Protein AF-U6DR51-F1 (afdb_monomer_lite)

Structure (mmCIF, N/CA/C/O backbone):
data_AF-U6DR51-F1
#
_entry.id   AF-U6DR51-F1
#
loop_
_atom_site.group_PDB
_atom_site.id
_atom_site.type_symbol
_atom_site.label_atom_id
_atom_site.label_alt_id
_atom_site.label_comp_id
_atom_site.label_asym_id
_atom_site.label_entity_id
_atom_site.label_seq_id
_atom_site.pdbx_PDB_ins_code
_atom_site.Cartn_x
_atom_site.Cartn_y
_atom_site.Cartn_z
_atom_site.occupancy
_atom_site.B_iso_or_equiv
_atom_site.auth_seq_id
_atom_site.auth_comp_id
_atom_site.auth_asym_id
_atom_site.auth_atom_id
_atom_site.pdbx_PDB_model_num
ATOM 1 N N . VAL A 1 1 ? 5.412 -0.461 -21.853 1.00 82.44 1 VAL A N 1
ATOM 2 C CA . VAL A 1 1 ? 5.883 -1.862 -21.993 1.00 82.44 1 VAL A CA 1
ATOM 3 C C . VAL A 1 1 ? 7.389 -2.006 -21.749 1.00 82.44 1 VAL A C 1
ATOM 5 O O . VAL A 1 1 ? 7.748 -2.662 -20.780 1.00 82.44 1 VAL A O 1
ATOM 8 N N . ALA A 1 2 ? 8.269 -1.329 -22.504 1.00 90.69 2 ALA A N 1
ATOM 9 C CA . ALA A 1 2 ? 9.737 -1.458 -22.388 1.00 90.69 2 ALA A CA 1
ATOM 10 C C . ALA A 1 2 ? 10.308 -1.350 -20.954 1.00 90.69 2 ALA A C 1
ATOM 12 O O . ALA A 1 2 ? 11.139 -2.157 -20.548 1.00 90.69 2 ALA A O 1
ATOM 13 N N . LEU A 1 3 ? 9.821 -0.399 -20.146 1.00 93.44 3 LEU A N 1
ATOM 14 C CA . LEU A 1 3 ? 10.276 -0.235 -18.759 1.00 93.44 3 LEU A CA 1
ATOM 15 C C . LEU A 1 3 ? 9.919 -1.436 -17.865 1.00 93.44 3 LEU A C 1
ATOM 17 O O . LEU A 1 3 ? 10.661 -1.763 -16.949 1.00 93.44 3 LEU A O 1
ATOM 21 N N . THR A 1 4 ? 8.806 -2.118 -18.147 1.00 94.38 4 THR A N 1
ATOM 22 C CA . THR A 1 4 ? 8.402 -3.319 -17.394 1.00 94.38 4 THR A CA 1
ATOM 23 C C . THR A 1 4 ? 9.306 -4.504 -17.718 1.00 94.38 4 THR A C 1
ATOM 25 O O . THR A 1 4 ? 9.657 -5.247 -16.811 1.00 94.38 4 THR A O 1
ATOM 28 N N . VAL A 1 5 ? 9.763 -4.627 -18.968 1.00 94.88 5 VAL A N 1
ATOM 29 C CA . VAL A 1 5 ? 10.755 -5.641 -19.366 1.00 94.88 5 VAL A CA 1
ATOM 30 C C . VAL A 1 5 ? 12.094 -5.399 -18.662 1.00 94.88 5 VAL A C 1
ATOM 32 O O . VAL A 1 5 ? 12.655 -6.322 -18.082 1.00 94.88 5 VAL A O 1
ATOM 35 N N . LYS A 1 6 ? 12.569 -4.144 -18.620 1.00 95.56 6 LYS A N 1
ATOM 36 C CA . LYS A 1 6 ? 13.794 -3.783 -17.881 1.00 95.56 6 LYS A CA 1
ATOM 37 C C . LYS A 1 6 ? 13.698 -4.115 -16.390 1.00 95.56 6 LYS A C 1
ATOM 39 O O . LYS A 1 6 ? 14.649 -4.637 -15.825 1.00 95.56 6 LYS A O 1
ATOM 44 N N . ILE A 1 7 ? 12.550 -3.834 -15.767 1.00 96.31 7 ILE A N 1
ATOM 45 C CA . ILE A 1 7 ? 12.302 -4.167 -14.358 1.00 96.31 7 ILE A CA 1
ATOM 46 C C . ILE A 1 7 ? 12.388 -5.681 -14.131 1.00 96.31 7 ILE A C 1
ATOM 48 O O . ILE A 1 7 ? 13.091 -6.082 -13.213 1.00 96.31 7 ILE A O 1
ATOM 52 N N . ARG A 1 8 ? 11.766 -6.505 -14.988 1.00 95.69 8 ARG A N 1
ATOM 53 C CA . ARG A 1 8 ? 11.844 -7.977 -14.886 1.00 95.69 8 ARG A CA 1
ATOM 54 C C . ARG A 1 8 ? 13.285 -8.488 -14.995 1.00 95.69 8 ARG A C 1
ATOM 56 O O . ARG A 1 8 ? 13.718 -9.259 -14.151 1.00 95.69 8 ARG A O 1
ATOM 63 N N . ASN A 1 9 ? 14.065 -7.966 -15.943 1.00 96.19 9 ASN A N 1
ATOM 64 C CA . ASN A 1 9 ? 15.487 -8.309 -16.069 1.00 96.19 9 ASN A CA 1
ATOM 65 C C . ASN A 1 9 ? 16.293 -7.922 -14.807 1.00 96.19 9 ASN A C 1
ATOM 67 O O . ASN A 1 9 ? 17.080 -8.705 -14.280 1.00 96.19 9 ASN A O 1
ATOM 71 N N . TYR A 1 10 ? 16.064 -6.727 -14.249 1.00 96.56 10 TYR A N 1
ATOM 72 C CA . TYR A 1 10 ? 16.708 -6.335 -12.991 1.00 96.56 10 TYR A CA 1
ATOM 73 C C . TYR A 1 10 ? 16.259 -7.184 -11.796 1.00 96.56 10 TYR A C 1
ATOM 75 O O . TYR A 1 10 ? 17.064 -7.424 -10.898 1.00 96.56 10 TYR A O 1
ATOM 83 N N . GLU A 1 11 ? 15.004 -7.631 -11.759 1.00 95.88 11 GLU A N 1
ATOM 84 C CA . GLU A 1 11 ? 14.505 -8.553 -10.736 1.00 95.88 11 GLU A CA 1
ATOM 85 C C . GLU A 1 11 ? 15.235 -9.902 -10.814 1.00 95.88 11 GLU A C 1
ATOM 87 O O . GLU A 1 11 ? 15.742 -10.363 -9.790 1.00 95.88 11 GLU A O 1
ATOM 92 N N . GLU A 1 12 ? 15.382 -10.479 -12.008 1.00 96.62 12 GLU A N 1
ATOM 93 C CA . GLU A 1 12 ? 16.153 -11.710 -12.247 1.00 96.62 12 GLU A CA 1
ATOM 94 C C . GLU A 1 12 ? 17.627 -11.551 -11.833 1.00 96.62 12 GLU A C 1
ATOM 96 O O . GLU A 1 12 ? 18.164 -12.365 -11.074 1.00 96.62 12 GLU A O 1
ATOM 101 N N . HIS A 1 13 ? 18.273 -10.447 -12.228 1.00 97.00 13 HIS A N 1
ATOM 102 C CA . HIS A 1 13 ? 19.648 -10.139 -11.811 1.00 97.00 13 HIS A CA 1
ATOM 103 C C . HIS A 1 13 ? 19.776 -10.008 -10.286 1.00 97.00 13 HIS A C 1
ATOM 105 O O . HIS A 1 13 ? 20.713 -10.542 -9.690 1.00 97.00 13 HIS A O 1
ATOM 111 N N . MET A 1 14 ? 18.822 -9.348 -9.620 1.00 96.56 14 MET A N 1
ATOM 112 C CA . MET A 1 14 ? 18.817 -9.183 -8.160 1.00 96.56 14 MET A CA 1
ATOM 113 C C . MET A 1 14 ? 18.580 -10.487 -7.398 1.00 96.56 14 MET A C 1
ATOM 115 O O . MET A 1 14 ? 19.085 -10.624 -6.278 1.00 96.56 14 MET A O 1
ATOM 119 N N . GLN A 1 15 ? 17.849 -11.443 -7.977 1.00 96.31 15 GLN A N 1
ATOM 120 C CA . GLN A 1 15 ? 17.667 -12.764 -7.371 1.00 96.31 15 GLN A CA 1
ATOM 121 C C . GLN A 1 15 ? 19.006 -13.499 -7.241 1.00 96.31 15 GLN A C 1
ATOM 123 O O . GLN A 1 15 ? 19.286 -14.057 -6.173 1.00 96.31 15 GLN A O 1
ATOM 128 N N . LYS A 1 16 ? 19.855 -13.415 -8.276 1.00 96.88 16 LYS A N 1
ATOM 129 C CA . LYS A 1 16 ? 21.202 -14.006 -8.308 1.00 96.88 16 LYS A CA 1
ATOM 130 C C . LYS A 1 16 ? 22.240 -13.167 -7.546 1.00 96.88 16 LYS A C 1
ATOM 132 O O . LYS A 1 16 ? 22.999 -13.702 -6.741 1.00 96.88 16 LYS A O 1
ATOM 137 N N . HIS A 1 17 ? 22.255 -11.845 -7.735 1.00 96.25 17 HIS A N 1
ATOM 138 C CA . HIS A 1 17 ? 23.295 -10.932 -7.239 1.00 96.25 17 HIS A CA 1
ATOM 139 C C . HIS A 1 17 ? 22.776 -9.940 -6.183 1.00 96.25 17 HIS A C 1
ATOM 141 O O . HIS A 1 17 ? 22.766 -8.724 -6.367 1.00 96.25 17 HIS A O 1
ATOM 147 N N . ARG A 1 18 ? 22.405 -10.447 -5.002 1.00 95.88 18 ARG A N 1
ATOM 148 C CA . ARG A 1 18 ? 21.742 -9.656 -3.937 1.00 95.88 18 ARG A CA 1
ATOM 149 C C . ARG A 1 18 ? 22.569 -8.508 -3.336 1.00 95.88 18 ARG A C 1
ATOM 151 O O . ARG A 1 18 ? 22.016 -7.619 -2.679 1.00 95.88 18 ARG A O 1
ATOM 158 N N . LYS A 1 19 ? 23.897 -8.546 -3.477 1.00 96.75 19 LYS A N 1
ATOM 159 C CA . LYS A 1 19 ? 24.807 -7.552 -2.877 1.00 96.75 19 LYS A CA 1
ATOM 160 C C . LYS A 1 19 ? 25.027 -6.326 -3.764 1.00 96.75 19 LYS A C 1
ATOM 162 O O . LYS A 1 19 ? 25.432 -5.293 -3.235 1.00 96.75 19 LYS A O 1
ATOM 167 N N . ASP A 1 20 ? 24.706 -6.409 -5.052 1.00 97.31 20 ASP A N 1
ATOM 168 C CA . ASP A 1 20 ? 24.879 -5.313 -6.001 1.00 97.31 20 ASP A CA 1
ATOM 169 C C . ASP A 1 20 ? 23.890 -4.169 -5.704 1.00 97.31 20 ASP A C 1
ATOM 171 O O . ASP A 1 20 ? 22.671 -4.282 -5.863 1.00 97.31 20 ASP A O 1
ATOM 175 N N . LYS A 1 21 ? 24.422 -3.046 -5.209 1.00 97.00 21 LYS A N 1
ATOM 176 C CA . LYS A 1 21 ? 23.626 -1.867 -4.834 1.00 97.00 21 LYS A CA 1
ATOM 177 C C . LYS A 1 21 ? 23.296 -0.977 -6.025 1.00 97.00 21 LYS A C 1
ATOM 179 O O . LYS A 1 21 ? 22.304 -0.248 -5.970 1.00 97.00 21 LYS A O 1
ATOM 184 N N . THR A 1 22 ? 24.087 -1.056 -7.088 1.00 96.38 22 THR A N 1
ATOM 185 C CA . THR A 1 22 ? 23.935 -0.240 -8.290 1.00 96.38 22 THR A CA 1
ATOM 186 C C . THR A 1 22 ? 22.689 -0.675 -9.049 1.00 96.38 22 THR A C 1
ATOM 188 O O . THR A 1 22 ? 21.781 0.132 -9.264 1.00 96.38 22 THR A O 1
ATOM 191 N N . HIS A 1 23 ? 22.560 -1.973 -9.328 1.00 96.25 23 HIS A N 1
ATOM 192 C CA . HIS A 1 23 ? 21.359 -2.513 -9.966 1.00 96.25 23 HIS A CA 1
ATOM 193 C C . HIS A 1 23 ? 20.128 -2.423 -9.057 1.00 96.25 23 HIS A C 1
ATOM 195 O O . HIS A 1 23 ? 19.038 -2.112 -9.540 1.00 96.25 23 HIS A O 1
ATOM 201 N N . LYS A 1 24 ? 20.290 -2.560 -7.731 1.00 97.19 24 LYS A N 1
ATOM 202 C CA . LYS A 1 24 ? 19.196 -2.303 -6.778 1.00 97.19 24 LYS A CA 1
ATOM 203 C C . LYS A 1 24 ? 18.672 -0.867 -6.881 1.00 97.19 24 LYS A C 1
ATOM 205 O O . LYS A 1 24 ? 17.462 -0.649 -6.845 1.00 97.19 24 LYS A O 1
ATOM 210 N N . ARG A 1 25 ? 19.565 0.119 -7.019 1.00 97.69 25 ARG A N 1
ATOM 211 C CA . ARG A 1 25 ? 19.188 1.525 -7.209 1.00 97.69 25 ARG A CA 1
ATOM 212 C C . ARG A 1 25 ? 18.443 1.725 -8.530 1.00 97.69 25 ARG A C 1
ATOM 214 O O . ARG A 1 25 ? 17.380 2.341 -8.521 1.00 97.69 25 ARG A O 1
ATOM 221 N N . TYR A 1 26 ?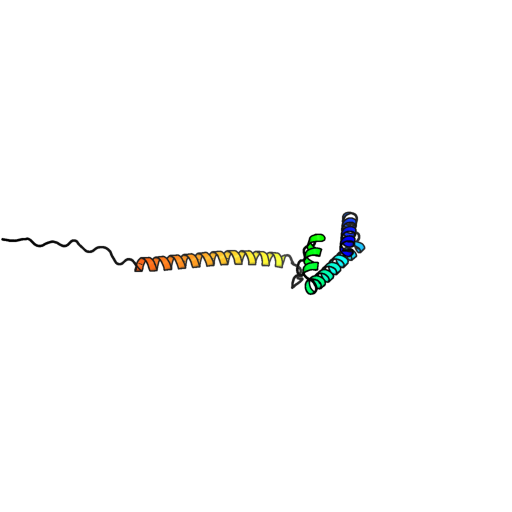 18.954 1.187 -9.638 1.00 96.69 26 TYR A N 1
ATOM 222 C CA . TYR A 1 26 ? 18.296 1.310 -10.946 1.00 96.69 26 TYR A CA 1
ATOM 223 C C . TYR A 1 26 ? 16.929 0.625 -10.997 1.00 96.69 26 TYR A C 1
ATOM 225 O O . TYR A 1 26 ? 15.998 1.181 -11.585 1.00 96.69 26 TYR A O 1
ATOM 233 N N . LEU A 1 27 ? 16.776 -0.520 -10.327 1.00 96.94 27 LEU A N 1
ATOM 234 C CA . LEU A 1 27 ? 15.492 -1.197 -10.166 1.00 96.94 27 LEU A CA 1
ATOM 235 C C . LEU A 1 27 ? 14.473 -0.284 -9.471 1.00 96.94 27 LEU A C 1
ATOM 237 O O . LEU A 1 27 ? 13.401 -0.034 -10.021 1.00 96.94 27 LEU A O 1
ATOM 241 N N . LEU A 1 28 ? 14.821 0.272 -8.304 1.00 97.12 28 LEU A N 1
ATOM 242 C CA . LEU A 1 28 ? 13.931 1.168 -7.555 1.00 97.12 28 LEU A CA 1
ATOM 243 C C . LEU A 1 28 ? 13.560 2.419 -8.366 1.00 97.12 28 LEU A C 1
ATOM 245 O O . LEU A 1 28 ? 12.383 2.763 -8.460 1.00 97.12 28 LEU A O 1
ATOM 249 N N . MET A 1 29 ? 14.536 3.047 -9.029 1.00 97.25 29 MET A N 1
ATOM 250 C CA . MET A 1 29 ? 14.284 4.207 -9.890 1.00 97.25 29 MET A CA 1
ATOM 251 C C . MET A 1 29 ? 13.357 3.869 -11.065 1.00 97.25 29 MET A C 1
ATOM 253 O O . MET A 1 29 ? 12.451 4.642 -11.371 1.00 97.25 29 MET A O 1
ATOM 257 N N . SER A 1 30 ? 13.544 2.711 -11.703 1.00 97.19 30 SER A N 1
ATOM 258 C CA . SER A 1 30 ? 12.698 2.258 -12.817 1.00 97.19 30 SER A CA 1
ATOM 259 C C . SER A 1 30 ? 11.263 1.987 -12.358 1.00 97.19 30 SER A C 1
ATOM 261 O O . SER A 1 30 ? 10.308 2.336 -13.056 1.00 97.19 30 SER A O 1
ATOM 263 N N . ILE A 1 31 ? 11.089 1.421 -11.159 1.00 95.94 31 ILE A N 1
ATOM 264 C CA . ILE A 1 31 ? 9.772 1.224 -10.541 1.00 95.94 31 ILE A CA 1
ATOM 265 C C . ILE A 1 31 ? 9.083 2.574 -10.301 1.00 95.94 31 ILE A C 1
ATOM 267 O O . ILE A 1 31 ? 7.905 2.723 -10.640 1.00 95.94 31 ILE A O 1
ATOM 271 N N . ASP A 1 32 ? 9.797 3.563 -9.765 1.00 95.50 32 ASP A N 1
ATOM 272 C CA . ASP A 1 32 ? 9.237 4.890 -9.487 1.00 95.50 32 ASP A CA 1
ATOM 273 C C . ASP A 1 32 ? 8.898 5.660 -10.769 1.00 95.50 32 ASP A C 1
ATOM 275 O O . ASP A 1 32 ? 7.827 6.269 -10.867 1.00 95.50 32 ASP A O 1
ATOM 279 N N . GLN A 1 33 ? 9.746 5.565 -11.795 1.00 96.00 33 GLN A N 1
ATOM 280 C CA . GLN A 1 33 ? 9.451 6.098 -13.127 1.00 96.00 33 GLN A CA 1
ATOM 281 C C . GLN A 1 33 ? 8.186 5.460 -13.712 1.00 96.00 33 GLN A C 1
ATOM 283 O O . GLN A 1 33 ? 7.291 6.178 -14.164 1.00 96.00 33 GLN A O 1
ATOM 288 N N . ARG A 1 34 ? 8.049 4.129 -13.627 1.00 95.81 34 ARG A N 1
ATOM 289 C CA . ARG A 1 34 ? 6.846 3.414 -14.080 1.00 95.81 34 ARG A CA 1
ATOM 290 C C . ARG A 1 34 ? 5.600 3.895 -13.339 1.00 95.81 34 ARG A C 1
ATOM 292 O O . ARG A 1 34 ? 4.590 4.182 -13.977 1.00 95.81 34 ARG A O 1
ATOM 299 N N . LYS A 1 35 ? 5.669 4.045 -12.012 1.00 94.75 35 LYS A N 1
ATOM 300 C CA . LYS A 1 35 ? 4.559 4.580 -11.200 1.00 94.75 35 LYS A CA 1
ATOM 301 C C . LYS A 1 35 ? 4.180 6.002 -11.616 1.00 94.75 35 LYS A C 1
ATOM 303 O O . LYS A 1 35 ? 2.991 6.313 -11.696 1.00 94.75 35 LYS A O 1
ATOM 308 N N . LYS A 1 36 ? 5.165 6.857 -11.915 1.00 95.12 36 LYS A N 1
ATOM 309 C CA . LYS A 1 36 ? 4.934 8.223 -12.410 1.00 95.12 36 LYS A CA 1
ATOM 310 C C . LYS A 1 36 ? 4.215 8.212 -13.762 1.00 95.12 36 LYS A C 1
ATOM 312 O O . LYS A 1 36 ? 3.236 8.935 -13.918 1.00 95.12 36 LYS A O 1
ATOM 317 N N . MET A 1 37 ? 4.639 7.359 -14.694 1.00 94.38 37 MET A N 1
ATOM 318 C CA . MET A 1 37 ? 3.983 7.211 -16.000 1.00 94.38 37 MET A CA 1
ATOM 319 C C . MET A 1 37 ? 2.543 6.702 -15.862 1.00 94.38 37 MET A C 1
ATOM 321 O O . MET A 1 37 ? 1.642 7.274 -16.467 1.00 94.38 37 MET A O 1
ATOM 325 N N . LEU A 1 38 ? 2.304 5.697 -15.013 1.00 95.00 38 LEU A N 1
ATOM 326 C CA . LEU A 1 38 ? 0.954 5.187 -14.739 1.00 95.00 38 LEU A CA 1
ATOM 327 C C . LEU A 1 38 ? 0.054 6.249 -14.095 1.00 95.00 38 LEU A C 1
ATOM 329 O O . LEU A 1 38 ? -1.119 6.349 -14.441 1.00 95.00 38 LEU A O 1
ATOM 333 N N . LYS A 1 39 ? 0.599 7.092 -13.206 1.00 95.25 39 LYS A N 1
ATOM 334 C CA . LYS A 1 39 ? -0.135 8.234 -12.637 1.00 95.25 39 LYS A CA 1
ATOM 335 C C . LYS A 1 39 ? -0.573 9.218 -13.724 1.00 95.25 39 LYS A C 1
ATOM 337 O O . LYS A 1 39 ? -1.693 9.715 -13.651 1.00 95.25 39 LYS A O 1
ATOM 342 N N . THR A 1 40 ? 0.289 9.515 -14.696 1.00 95.31 40 THR A N 1
ATOM 343 C CA . THR A 1 40 ? -0.062 10.385 -15.828 1.00 95.31 40 THR A CA 1
ATOM 344 C C . THR A 1 40 ? -1.105 9.722 -16.720 1.00 95.31 40 THR A C 1
ATOM 346 O O . THR A 1 40 ? -2.124 10.342 -16.999 1.00 95.31 40 THR A O 1
ATOM 349 N N . LEU A 1 41 ? -0.906 8.451 -17.083 1.00 95.06 41 LEU A N 1
ATOM 350 C CA . LEU A 1 41 ? -1.826 7.707 -17.945 1.00 95.06 41 LEU A CA 1
ATOM 351 C C . LEU A 1 41 ? -3.229 7.605 -17.333 1.00 95.06 41 LEU A C 1
ATOM 353 O O . LEU A 1 41 ? -4.215 7.810 -18.026 1.00 95.06 41 LEU A O 1
ATOM 357 N N . ARG A 1 42 ? -3.322 7.387 -16.016 1.00 95.31 42 ARG A N 1
ATOM 358 C CA . ARG A 1 42 ? -4.598 7.380 -15.288 1.00 95.31 42 ARG A CA 1
ATOM 359 C C . ARG A 1 42 ? -5.333 8.724 -15.351 1.00 95.31 42 ARG A C 1
ATOM 361 O O . ARG A 1 42 ? -6.556 8.735 -15.285 1.00 95.31 42 ARG A O 1
ATOM 368 N N . LYS A 1 43 ? -4.605 9.843 -15.429 1.00 95.00 43 LYS A N 1
ATOM 369 C CA . LYS A 1 43 ? -5.192 11.189 -15.530 1.00 95.00 43 LYS A CA 1
ATOM 370 C C . LYS A 1 43 ? -5.637 11.532 -16.948 1.00 95.00 43 LYS A C 1
ATOM 372 O O . LYS A 1 43 ? -6.581 12.294 -17.090 1.00 95.00 43 LYS A O 1
ATOM 377 N N . THR A 1 44 ? -4.932 11.030 -17.959 1.00 96.56 44 THR A N 1
ATOM 378 C CA . THR A 1 44 ? -5.212 11.352 -19.361 1.00 96.56 44 THR A CA 1
ATOM 379 C C . THR A 1 44 ? -6.192 10.362 -19.983 1.00 96.56 44 THR A C 1
ATOM 381 O O . THR A 1 44 ? -7.256 10.771 -20.423 1.00 96.56 44 THR A O 1
ATOM 384 N N . ASN A 1 45 ? -5.869 9.064 -19.972 1.00 96.44 45 ASN A N 1
ATOM 385 C CA . ASN A 1 45 ? -6.598 8.016 -20.690 1.00 96.44 45 ASN A CA 1
ATOM 386 C C . ASN A 1 4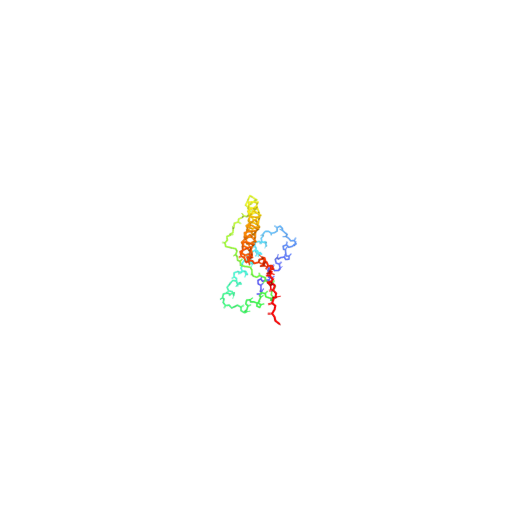5 ? -6.827 6.787 -19.801 1.00 96.44 45 ASN A C 1
ATOM 388 O O . ASN A 1 45 ? -6.006 5.865 -19.746 1.00 96.44 45 ASN A O 1
ATOM 392 N N . TYR A 1 46 ? -7.978 6.749 -19.132 1.00 95.81 46 TYR A N 1
ATOM 393 C CA . TYR A 1 46 ? -8.291 5.691 -18.172 1.00 95.81 46 TYR A CA 1
ATOM 394 C C . TYR A 1 46 ? -8.464 4.302 -18.815 1.00 95.81 46 TYR A C 1
ATOM 396 O O . TYR A 1 46 ? -7.981 3.313 -18.272 1.00 95.81 46 TYR A O 1
ATOM 404 N N . SER A 1 47 ? -9.074 4.216 -20.001 1.00 96.25 47 SER A N 1
ATOM 405 C CA . SER A 1 47 ? -9.298 2.941 -20.705 1.00 96.25 47 SER A CA 1
ATOM 406 C C . SER A 1 47 ? -7.990 2.227 -21.067 1.00 96.25 47 SER A C 1
ATOM 408 O O . SER A 1 47 ? -7.852 1.018 -20.888 1.00 96.25 47 SER A O 1
ATOM 410 N N . VAL A 1 48 ? -6.995 2.982 -21.538 1.00 96.06 48 VAL A N 1
ATOM 411 C CA . VAL A 1 48 ? -5.652 2.462 -21.835 1.00 96.06 48 VAL A CA 1
ATOM 412 C C . VAL A 1 48 ? -4.930 2.086 -20.541 1.00 96.06 48 VAL A C 1
ATOM 414 O O . VAL A 1 48 ? -4.260 1.056 -20.485 1.00 96.06 48 VAL A O 1
ATOM 417 N N . PHE A 1 49 ? -5.083 2.880 -19.479 1.00 95.62 49 PHE A N 1
ATOM 418 C CA . PHE A 1 49 ? -4.534 2.555 -18.163 1.00 95.62 49 PHE A CA 1
ATOM 419 C C . PHE A 1 49 ? -5.042 1.202 -17.641 1.00 95.62 49 PHE A C 1
ATOM 421 O O . PHE A 1 49 ? -4.232 0.362 -17.260 1.00 95.62 49 PHE A O 1
ATOM 428 N N . GLU A 1 50 ? -6.349 0.949 -17.688 1.00 95.31 50 GLU A N 1
ATOM 429 C CA . GLU A 1 50 ? -6.926 -0.314 -17.217 1.00 95.31 50 GLU A CA 1
ATOM 430 C C . GLU A 1 50 ? -6.431 -1.516 -18.036 1.00 95.31 50 GLU A C 1
ATOM 432 O O . GLU A 1 50 ? -5.952 -2.499 -17.463 1.00 95.31 50 GLU A O 1
ATOM 437 N N . LYS A 1 51 ? -6.452 -1.406 -19.373 1.00 95.81 51 LYS A N 1
ATOM 438 C CA . LYS A 1 51 ? -5.933 -2.449 -20.275 1.00 95.81 51 LYS A CA 1
ATOM 439 C C . LYS A 1 51 ? -4.463 -2.756 -19.996 1.00 95.81 51 LYS A C 1
ATOM 441 O O . LYS A 1 51 ? -4.106 -3.908 -19.779 1.00 95.81 51 LYS A O 1
ATOM 446 N N . THR A 1 52 ? -3.622 -1.726 -19.910 1.00 93.88 52 THR A N 1
ATOM 447 C CA . THR A 1 52 ? -2.181 -1.902 -19.662 1.00 93.88 52 THR A CA 1
ATOM 448 C C . THR A 1 52 ? -1.881 -2.489 -18.282 1.00 93.88 52 THR A C 1
ATOM 450 O O . THR A 1 52 ? -0.980 -3.320 -18.163 1.00 93.88 52 THR A O 1
ATOM 453 N N . CYS A 1 53 ? -2.625 -2.104 -17.240 1.00 94.12 53 CYS A N 1
ATOM 454 C CA . CYS A 1 53 ? -2.520 -2.720 -15.916 1.00 94.12 53 CYS A CA 1
ATOM 455 C C . CYS A 1 53 ? -2.888 -4.209 -15.954 1.00 94.12 53 CYS A C 1
ATOM 457 O O . CYS A 1 53 ? -2.168 -5.018 -15.367 1.00 94.12 53 CYS A O 1
ATOM 459 N N . LYS A 1 54 ? -3.953 -4.574 -16.680 1.00 94.88 54 LYS A N 1
ATOM 460 C CA . LYS A 1 54 ? -4.400 -5.963 -16.839 1.00 94.88 54 LYS A CA 1
ATOM 461 C C . LYS A 1 54 ? -3.399 -6.807 -17.633 1.00 94.88 54 LYS A C 1
ATOM 463 O O . LYS A 1 54 ? -3.007 -7.871 -17.168 1.00 94.88 54 LYS A O 1
ATOM 468 N N . GLU A 1 55 ? -2.939 -6.315 -18.781 1.00 94.56 55 GLU A N 1
ATOM 469 C CA . GLU A 1 55 ? -1.987 -7.012 -19.661 1.00 94.56 55 GLU A CA 1
ATOM 470 C C . GLU A 1 55 ? -0.624 -7.237 -18.997 1.00 94.56 55 GLU A C 1
ATOM 472 O O . GLU A 1 55 ? -0.014 -8.294 -19.143 1.00 94.56 55 GLU A O 1
ATOM 477 N N . LEU A 1 56 ? -0.128 -6.245 -18.252 1.00 92.69 56 LEU A N 1
ATOM 478 C CA . LEU A 1 56 ? 1.175 -6.335 -17.591 1.00 92.69 56 LEU A CA 1
ATOM 479 C C . LEU A 1 56 ? 1.105 -6.991 -16.204 1.00 92.69 56 LEU A C 1
ATOM 481 O O . LEU A 1 56 ? 2.163 -7.228 -15.613 1.00 92.69 56 LEU A O 1
ATOM 485 N N . GLY A 1 57 ? -0.100 -7.258 -15.687 1.00 92.44 57 GLY A N 1
ATOM 486 C CA . GLY A 1 57 ? -0.325 -7.790 -14.342 1.00 92.44 57 GLY A CA 1
ATOM 487 C C . GLY A 1 57 ? 0.134 -6.835 -13.236 1.00 92.44 57 GLY A C 1
ATOM 488 O O . GLY A 1 57 ? 0.730 -7.268 -12.253 1.00 92.44 57 GLY A O 1
ATOM 489 N N . ILE A 1 58 ? -0.062 -5.524 -13.416 1.00 93.19 58 ILE A N 1
ATOM 490 C CA . ILE A 1 58 ? 0.403 -4.495 -12.475 1.00 93.19 58 ILE A CA 1
ATOM 491 C C . ILE A 1 58 ? -0.774 -3.953 -11.668 1.00 93.19 58 ILE A C 1
ATOM 493 O O . ILE A 1 58 ? -1.652 -3.284 -12.213 1.00 93.19 58 ILE A O 1
ATOM 497 N N . GLU A 1 59 ? -0.721 -4.132 -10.349 1.00 93.50 59 GLU A N 1
ATOM 498 C CA . GLU A 1 59 ? -1.635 -3.465 -9.425 1.00 93.50 59 GLU A CA 1
ATOM 499 C C . GLU A 1 59 ? -1.191 -2.017 -9.162 1.00 93.50 59 GLU A C 1
ATOM 501 O O . GLU A 1 59 ? -0.054 -1.739 -8.765 1.00 93.50 59 GLU A O 1
ATOM 506 N N . TYR A 1 60 ? -2.099 -1.067 -9.387 1.00 93.75 60 TYR A N 1
ATOM 507 C CA . TYR A 1 60 ? -1.849 0.344 -9.116 1.00 93.75 60 TYR A CA 1
ATOM 508 C C . TYR A 1 60 ? -2.340 0.735 -7.719 1.00 93.75 60 TYR A C 1
ATOM 510 O O . TYR A 1 60 ? -3.524 0.990 -7.505 1.00 93.75 60 TYR A O 1
ATOM 518 N N . THR A 1 61 ? -1.407 0.859 -6.775 1.00 93.50 61 THR A N 1
ATOM 519 C CA . THR A 1 61 ? -1.682 1.361 -5.422 1.00 93.50 61 THR A CA 1
ATOM 520 C C . THR A 1 61 ? -1.437 2.867 -5.329 1.00 93.50 61 THR A C 1
ATOM 522 O O . THR A 1 61 ? -0.406 3.382 -5.775 1.00 93.50 61 THR A O 1
ATOM 525 N N . LEU A 1 62 ? -2.363 3.588 -4.696 1.00 90.62 62 LEU A N 1
ATOM 526 C CA . LEU A 1 62 ? -2.183 5.008 -4.398 1.00 90.62 62 LEU A CA 1
ATOM 527 C C . LEU A 1 62 ? -1.047 5.215 -3.384 1.00 90.62 62 LEU A C 1
ATOM 529 O O . LEU A 1 62 ? -0.944 4.452 -2.422 1.00 90.62 62 LEU A O 1
ATOM 533 N N . PRO A 1 63 ? -0.203 6.250 -3.559 1.00 91.88 63 PRO A N 1
ATOM 534 C CA . PRO A 1 63 ? 0.818 6.557 -2.571 1.00 91.88 63 PRO A CA 1
ATOM 535 C C . PRO A 1 63 ? 0.160 6.967 -1.242 1.00 91.88 63 PRO A C 1
ATOM 537 O O . PRO A 1 63 ? -0.858 7.668 -1.255 1.00 91.88 63 PRO A O 1
ATOM 540 N N . PRO A 1 64 ? 0.730 6.569 -0.093 1.00 94.19 64 PRO A N 1
ATOM 541 C CA . PRO A 1 64 ? 0.235 7.005 1.205 1.00 94.19 64 PRO A CA 1
ATOM 542 C C . PRO A 1 64 ? 0.398 8.522 1.357 1.00 94.19 64 PRO A C 1
ATOM 544 O O . PRO A 1 64 ? 1.347 9.113 0.844 1.00 94.19 64 PRO A O 1
ATOM 547 N N . LEU A 1 65 ? -0.504 9.149 2.116 1.00 95.06 65 LEU A N 1
ATOM 548 C CA . LEU A 1 65 ? -0.449 10.593 2.377 1.00 95.06 65 LEU A CA 1
ATOM 549 C C . LEU A 1 65 ? 0.798 10.998 3.175 1.00 95.06 65 LEU A C 1
ATOM 551 O O . LEU A 1 65 ? 1.373 12.056 2.939 1.00 95.06 65 LEU A O 1
ATOM 555 N N . TYR A 1 66 ? 1.226 10.151 4.117 1.00 95.56 66 TYR A N 1
ATOM 556 C CA . TYR A 1 66 ? 2.350 10.432 5.007 1.00 95.56 66 TYR A CA 1
ATOM 557 C C . TYR A 1 66 ? 3.319 9.250 5.069 1.00 95.56 66 TYR A C 1
ATOM 559 O O . TYR A 1 66 ? 2.962 8.161 5.519 1.00 95.56 66 TYR A O 1
ATOM 567 N N . ASN A 1 67 ? 4.582 9.494 4.715 1.00 92.25 67 ASN A N 1
ATOM 568 C CA . ASN A 1 67 ? 5.661 8.506 4.784 1.00 92.25 67 ASN A CA 1
ATOM 569 C C . ASN A 1 67 ? 6.347 8.528 6.161 1.00 92.25 67 ASN A C 1
ATOM 571 O O . ASN A 1 67 ? 7.496 8.945 6.296 1.00 92.25 67 ASN A O 1
ATOM 575 N N . ARG A 1 68 ? 5.627 8.116 7.212 1.00 93.31 68 ARG A N 1
ATOM 576 C CA . ARG A 1 68 ? 6.178 8.024 8.578 1.00 93.31 68 ARG A CA 1
ATOM 577 C C . ARG A 1 68 ? 6.784 6.643 8.816 1.00 93.31 68 ARG A C 1
ATOM 579 O O . ARG A 1 68 ? 6.148 5.633 8.528 1.00 93.31 68 ARG A O 1
ATOM 586 N N . LYS A 1 69 ? 7.983 6.583 9.402 1.00 93.69 69 LYS A N 1
ATOM 587 C CA . LYS A 1 69 ? 8.600 5.307 9.794 1.00 93.69 69 LYS A CA 1
ATOM 588 C C . LYS A 1 69 ? 7.850 4.701 10.993 1.00 93.69 69 LYS A C 1
ATOM 590 O O . LYS A 1 69 ? 7.749 5.363 12.030 1.00 93.69 69 LYS A O 1
ATOM 595 N N . PRO A 1 70 ? 7.350 3.455 10.910 1.00 92.69 70 PRO A N 1
ATOM 596 C CA . PRO A 1 70 ? 6.682 2.808 12.033 1.00 92.69 70 PRO A CA 1
ATOM 597 C C . PRO A 1 70 ? 7.713 2.310 13.057 1.00 92.69 70 PRO A C 1
ATOM 599 O O . PRO A 1 70 ? 8.174 1.174 12.999 1.00 92.69 70 PRO A O 1
ATOM 602 N N . HIS A 1 71 ? 8.092 3.161 14.015 1.00 96.06 71 HIS A N 1
ATOM 603 C CA . HIS A 1 71 ? 8.980 2.749 15.108 1.00 96.06 71 HIS A CA 1
ATOM 604 C C . HIS A 1 71 ? 8.250 1.799 16.087 1.00 96.06 71 HIS A C 1
ATOM 606 O O . HIS A 1 71 ? 7.031 1.919 16.271 1.00 96.06 71 HIS A O 1
ATOM 612 N N . ARG A 1 72 ? 8.978 0.908 16.783 1.00 96.75 72 ARG A N 1
ATOM 613 C CA . ARG A 1 72 ? 8.405 -0.138 17.670 1.00 96.75 72 ARG A CA 1
ATOM 614 C C . ARG A 1 72 ? 7.349 0.395 18.648 1.00 96.75 72 ARG A C 1
ATOM 616 O O . ARG A 1 72 ? 6.246 -0.137 18.727 1.00 96.75 72 ARG A O 1
ATOM 623 N N . ARG A 1 73 ? 7.635 1.522 19.309 1.00 97.44 73 ARG A N 1
ATOM 624 C CA . ARG A 1 73 ? 6.718 2.184 20.257 1.00 97.44 73 ARG A CA 1
ATOM 625 C C . ARG A 1 73 ? 5.384 2.619 19.625 1.00 97.44 73 ARG A C 1
ATOM 627 O O . ARG A 1 73 ? 4.344 2.553 20.268 1.00 97.44 73 ARG A O 1
ATOM 634 N N . LEU A 1 74 ? 5.401 3.053 18.362 1.00 96.25 74 LEU A N 1
ATOM 635 C CA . LEU A 1 74 ? 4.224 3.546 17.626 1.00 96.25 74 LEU A CA 1
ATOM 636 C C . LEU A 1 74 ? 3.369 2.356 17.241 1.00 96.25 74 LEU A C 1
ATOM 638 O O . LEU A 1 74 ? 2.160 2.414 17.422 1.00 96.25 74 LEU A O 1
ATOM 642 N N . ALA A 1 75 ? 4.002 1.288 16.749 1.00 96.31 75 ALA A N 1
ATOM 643 C CA . ALA A 1 75 ? 3.321 0.049 16.409 1.00 96.31 75 ALA A CA 1
ATOM 644 C C . ALA A 1 75 ? 2.607 -0.536 17.638 1.00 96.31 75 ALA A C 1
ATOM 646 O O . ALA A 1 75 ? 1.400 -0.765 17.581 1.00 96.31 75 ALA A O 1
ATOM 647 N N . ALA A 1 76 ? 3.308 -0.660 18.773 1.00 97.81 76 ALA A N 1
ATOM 648 C CA . ALA A 1 76 ? 2.727 -1.155 20.023 1.00 97.81 76 ALA A CA 1
ATOM 649 C C . ALA A 1 76 ? 1.568 -0.271 20.519 1.00 97.81 76 ALA A C 1
ATOM 651 O O . ALA A 1 76 ? 0.475 -0.770 20.793 1.00 97.81 76 ALA A O 1
ATOM 652 N N . LYS A 1 77 ? 1.769 1.055 20.556 1.00 98.06 77 LYS A N 1
ATOM 653 C CA . LYS A 1 77 ? 0.722 2.010 20.949 1.00 98.06 77 LYS A CA 1
ATOM 654 C C . LYS A 1 77 ? -0.490 1.926 20.022 1.00 98.06 77 LYS A C 1
ATOM 656 O O . LYS A 1 77 ? -1.618 1.861 20.498 1.00 98.06 77 LYS A O 1
ATOM 661 N N . LYS A 1 78 ? -0.280 1.899 18.703 1.00 97.38 78 LYS A N 1
ATOM 662 C CA . LYS A 1 78 ? -1.365 1.852 17.716 1.00 97.38 78 LYS A CA 1
ATOM 663 C C . LYS A 1 78 ? -2.154 0.544 17.817 1.00 97.38 78 LYS A C 1
ATOM 665 O O . LYS A 1 78 ? -3.380 0.602 17.803 1.00 97.38 78 LYS A O 1
ATOM 670 N N . ALA A 1 79 ? -1.479 -0.593 17.993 1.00 97.81 79 ALA A N 1
ATOM 671 C CA . ALA A 1 79 ? -2.120 -1.891 18.201 1.00 97.81 79 ALA A CA 1
ATOM 672 C C . ALA A 1 79 ? -2.964 -1.919 19.486 1.00 97.81 79 ALA A C 1
ATOM 674 O O . ALA A 1 79 ? -4.098 -2.400 19.475 1.00 97.81 79 ALA A O 1
ATOM 675 N N . LEU A 1 80 ? -2.455 -1.352 20.585 1.00 98.50 80 LEU A N 1
ATOM 676 C CA . LEU A 1 80 ? -3.227 -1.204 21.819 1.00 98.50 80 LEU A CA 1
ATOM 677 C C . LEU A 1 80 ? -4.460 -0.315 21.611 1.00 98.50 80 LEU A C 1
ATOM 679 O O . LEU A 1 80 ? -5.561 -0.720 21.970 1.00 98.50 80 LEU A O 1
ATOM 683 N N . CYS A 1 81 ? -4.302 0.854 20.985 1.00 98.50 81 CYS A N 1
ATOM 684 C CA . CYS A 1 81 ? -5.419 1.762 20.721 1.00 98.50 81 CYS A CA 1
ATOM 685 C C . CYS A 1 81 ? -6.520 1.107 19.874 1.00 98.50 81 CYS A C 1
ATOM 687 O O . CYS A 1 81 ? -7.696 1.333 20.144 1.00 98.50 81 CYS A O 1
ATOM 689 N N . ILE A 1 82 ? -6.160 0.285 18.880 1.00 98.44 82 ILE A N 1
ATOM 690 C CA . ILE A 1 82 ? -7.139 -0.457 18.069 1.00 98.44 82 ILE A CA 1
ATOM 691 C C . ILE A 1 82 ? -7.928 -1.441 18.943 1.00 98.44 82 ILE A C 1
ATOM 693 O O . ILE A 1 82 ? -9.156 -1.451 18.874 1.00 98.44 82 ILE A O 1
ATOM 697 N N . ARG A 1 83 ? -7.251 -2.210 19.809 1.00 98.56 83 ARG A N 1
ATOM 698 C CA . ARG A 1 83 ? -7.914 -3.150 20.732 1.00 98.56 83 ARG A CA 1
ATOM 699 C C . ARG A 1 83 ? -8.854 -2.435 21.702 1.00 98.56 83 ARG A C 1
ATOM 701 O O . ARG A 1 83 ? -10.018 -2.803 21.812 1.00 98.56 83 ARG A O 1
ATOM 708 N N . VAL A 1 84 ? -8.388 -1.362 22.341 1.00 98.69 84 VAL A N 1
ATOM 709 C CA . VAL A 1 84 ? -9.211 -0.551 23.257 1.00 98.69 84 VAL A CA 1
ATOM 710 C C . VAL A 1 84 ? -10.431 0.025 22.534 1.00 98.69 84 VAL A C 1
ATOM 712 O O . VAL A 1 84 ? -11.543 0.000 23.063 1.00 98.69 84 VAL A O 1
ATOM 715 N N . PHE A 1 85 ? -10.265 0.505 21.302 1.00 98.56 85 PHE A N 1
ATOM 716 C CA . PHE A 1 85 ? -11.385 0.998 20.507 1.00 98.56 85 PHE A CA 1
ATOM 717 C C . PHE A 1 85 ? -12.426 -0.099 20.232 1.00 98.56 85 PHE A C 1
ATOM 719 O O . PHE A 1 85 ? -13.619 0.127 20.418 1.00 98.56 85 PHE A O 1
ATOM 726 N N . GLN A 1 86 ? -11.995 -1.301 19.851 1.00 98.50 86 GLN A N 1
ATOM 727 C CA . GLN A 1 86 ? -12.904 -2.426 19.617 1.00 98.50 86 GLN A CA 1
ATOM 728 C C . GLN A 1 86 ? -13.677 -2.813 20.887 1.00 98.50 86 GLN A C 1
ATOM 730 O O . GLN A 1 86 ? -14.901 -2.937 20.840 1.00 98.50 86 GLN A O 1
ATOM 735 N N . GLU A 1 87 ? -12.998 -2.930 22.030 1.00 98.44 87 GLU A N 1
ATOM 736 C CA . GLU A 1 87 ? -13.640 -3.285 23.304 1.00 98.44 87 GLU A CA 1
ATOM 737 C C . GLU A 1 87 ? -14.620 -2.208 23.783 1.00 98.44 87 GLU A C 1
ATOM 739 O O . GLU A 1 87 ? -15.760 -2.501 24.154 1.00 98.44 87 GLU A O 1
ATOM 744 N N . THR A 1 88 ? -14.243 -0.933 23.686 1.00 98.38 88 THR A N 1
ATOM 745 C CA . THR A 1 88 ? -15.150 0.167 24.052 1.00 98.38 88 THR A CA 1
ATOM 746 C C . THR A 1 88 ? -16.396 0.209 23.166 1.00 98.38 88 THR A C 1
ATOM 748 O O . THR A 1 88 ? -17.495 0.459 23.670 1.00 98.38 88 THR A O 1
ATOM 751 N N . GLN A 1 89 ? -16.270 -0.087 21.869 1.00 98.25 89 GLN A N 1
ATOM 752 C CA . GLN A 1 89 ? -17.417 -0.174 20.964 1.00 98.25 89 GLN A CA 1
ATOM 753 C C . GLN A 1 89 ? -18.327 -1.364 21.297 1.00 98.25 89 GLN A C 1
ATOM 755 O O . GLN A 1 89 ? -19.553 -1.202 21.287 1.00 98.25 89 GLN A O 1
ATOM 760 N N . LYS A 1 90 ? -17.765 -2.525 21.668 1.00 97.94 90 LYS A N 1
ATOM 761 C CA . LYS A 1 90 ? -18.545 -3.686 22.137 1.00 97.94 90 LYS A CA 1
ATOM 762 C C . LYS A 1 90 ? -19.371 -3.337 23.376 1.00 97.94 90 LYS A C 1
ATOM 764 O O . LY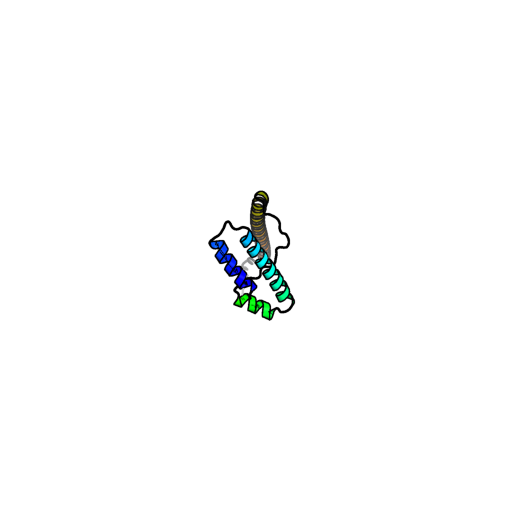S A 1 90 ? -20.590 -3.523 23.367 1.00 97.94 90 LYS A O 1
ATOM 769 N N . LEU A 1 91 ? -18.746 -2.745 24.395 1.00 97.94 91 LEU A N 1
ATOM 770 C CA . LEU A 1 91 ? -19.432 -2.344 25.629 1.00 97.94 91 LEU A CA 1
ATOM 771 C C . LEU A 1 91 ? -20.525 -1.299 25.368 1.00 97.94 91 LEU A C 1
ATOM 773 O O . LEU A 1 91 ? -21.628 -1.395 25.910 1.00 97.94 91 LEU A O 1
ATOM 777 N N . LYS A 1 92 ? -20.267 -0.313 24.499 1.00 97.88 92 LYS A N 1
ATOM 778 C CA . LYS A 1 92 ? -21.285 0.673 24.096 1.00 97.88 92 LYS A CA 1
ATOM 779 C C . LYS A 1 92 ? -22.476 0.008 23.403 1.00 97.88 92 LYS A C 1
ATOM 781 O O . LYS A 1 92 ? -23.617 0.366 23.702 1.00 97.88 92 LYS A O 1
ATOM 786 N N . LYS A 1 93 ? -22.235 -0.962 22.515 1.00 97.62 93 LYS A N 1
ATOM 787 C CA . LYS A 1 93 ? -23.295 -1.717 21.828 1.00 97.62 93 LYS A CA 1
ATOM 788 C C . LYS A 1 93 ? -24.145 -2.512 22.822 1.00 97.62 93 LYS A C 1
ATOM 790 O O . LYS A 1 93 ? -25.369 -2.425 22.761 1.00 97.62 93 LYS A O 1
ATOM 795 N N . GLN A 1 94 ? -23.516 -3.198 23.777 1.00 97.38 94 GLN A N 1
ATOM 796 C CA . GLN A 1 94 ? -24.216 -3.925 24.842 1.00 97.38 94 GLN A CA 1
ATOM 797 C C . GLN A 1 94 ? -25.071 -2.985 25.703 1.00 97.38 94 GLN A C 1
ATOM 799 O O . GLN A 1 94 ? -26.262 -3.234 25.882 1.00 97.38 94 GLN A O 1
ATOM 804 N N . LYS A 1 95 ? -24.515 -1.851 26.154 1.00 97.25 95 LYS A N 1
ATOM 805 C CA . LYS A 1 95 ? -25.264 -0.848 26.932 1.00 97.25 95 LYS A CA 1
ATOM 806 C C . LYS A 1 95 ? -26.476 -0.305 26.169 1.00 97.25 95 LYS A C 1
ATOM 808 O O . LYS A 1 95 ? -27.545 -0.152 26.756 1.00 97.25 95 LYS A O 1
ATOM 813 N N . ARG A 1 96 ? -26.338 -0.030 24.867 1.00 96.12 96 ARG A N 1
ATOM 814 C CA . ARG A 1 96 ? -27.459 0.402 24.011 1.00 96.12 96 ARG A CA 1
ATOM 815 C C . ARG A 1 96 ? -28.526 -0.688 23.880 1.00 96.12 96 ARG A C 1
ATOM 817 O O . ARG A 1 96 ? -29.704 -0.375 24.011 1.00 96.12 96 ARG A O 1
ATOM 824 N N . ALA A 1 97 ? -28.125 -1.945 23.690 1.00 96.50 97 ALA A N 1
ATOM 825 C CA . ALA A 1 97 ? -29.051 -3.074 23.607 1.00 96.50 97 ALA A CA 1
ATOM 826 C C . ALA A 1 97 ? -29.827 -3.287 24.917 1.00 96.50 97 ALA A C 1
ATOM 828 O O . ALA A 1 97 ? -31.041 -3.467 24.881 1.00 96.50 97 ALA A O 1
ATOM 829 N N . LEU A 1 98 ? -29.160 -3.199 26.073 1.00 95.88 98 LEU A N 1
ATOM 830 C CA . LEU A 1 98 ? -29.813 -3.296 27.383 1.00 95.88 98 LEU A CA 1
ATOM 831 C C . LEU A 1 98 ? -30.817 -2.158 27.605 1.00 95.88 98 LEU A C 1
ATOM 833 O O . LEU A 1 98 ? -31.948 -2.415 28.008 1.00 95.88 98 LEU A O 1
ATOM 837 N N . LYS A 1 99 ? -30.446 -0.913 27.272 1.00 95.12 99 LYS A N 1
ATOM 838 C CA . LYS A 1 99 ? -31.369 0.234 27.342 1.00 95.12 99 LYS A CA 1
ATOM 839 C C . LYS A 1 99 ? -32.579 0.060 26.421 1.00 95.12 99 LYS A C 1
ATOM 841 O O . LYS A 1 99 ? -33.695 0.349 26.839 1.00 95.12 99 LYS A O 1
ATOM 846 N N . ALA A 1 100 ? -32.374 -0.435 25.201 1.00 94.19 100 ALA A N 1
ATOM 847 C CA . ALA A 1 100 ? -33.460 -0.702 24.261 1.00 94.19 100 ALA A CA 1
ATOM 848 C C . ALA A 1 100 ? -34.402 -1.806 24.768 1.00 94.19 100 ALA A C 1
ATOM 850 O O . ALA A 1 100 ? -35.616 -1.630 24.724 1.00 94.19 100 ALA A O 1
ATOM 851 N N . LYS A 1 101 ? -33.858 -2.900 25.322 1.00 93.44 101 LYS A N 1
ATOM 852 C CA . LYS A 1 101 ? -34.649 -3.969 25.951 1.00 93.44 101 LYS A CA 1
ATOM 853 C C . LYS A 1 101 ? -35.467 -3.451 27.135 1.00 93.44 101 LYS A C 1
ATOM 855 O O . LYS A 1 101 ? -36.661 -3.717 27.203 1.00 93.44 101 LYS A O 1
ATOM 860 N N . ALA A 1 102 ? -34.858 -2.663 28.022 1.00 92.06 102 ALA A N 1
ATOM 861 C CA . ALA A 1 102 ? -35.559 -2.063 29.157 1.00 92.06 102 ALA A CA 1
ATOM 862 C C . ALA A 1 102 ? -36.674 -1.098 28.709 1.00 92.06 102 ALA A C 1
ATOM 864 O O . ALA A 1 102 ? -37.766 -1.109 29.272 1.00 92.06 102 ALA A O 1
ATOM 865 N N . ALA A 1 103 ? -36.431 -0.290 27.672 1.00 91.25 103 ALA A N 1
ATOM 866 C CA . ALA A 1 103 ? -37.447 0.592 27.101 1.00 91.25 103 ALA A CA 1
ATOM 867 C C . ALA A 1 103 ? -38.596 -0.191 26.437 1.00 91.25 103 ALA A C 1
ATOM 869 O O . ALA A 1 103 ? -39.757 0.175 26.610 1.00 91.25 103 ALA A O 1
ATOM 870 N N . ALA A 1 104 ? -38.296 -1.278 25.720 1.00 89.69 104 ALA A N 1
ATOM 871 C CA . ALA A 1 104 ? -39.307 -2.155 25.129 1.00 89.69 104 ALA A CA 1
ATOM 872 C C . ALA A 1 104 ? -40.165 -2.844 26.204 1.00 89.69 104 ALA A C 1
ATOM 874 O O . ALA A 1 104 ? -41.388 -2.846 26.089 1.00 89.69 104 ALA A O 1
ATOM 875 N N . ALA A 1 105 ? -39.544 -3.336 27.282 1.00 87.94 105 ALA A N 1
ATOM 876 C CA . ALA A 1 105 ? -40.249 -3.933 28.415 1.00 87.94 105 ALA A CA 1
ATOM 877 C C . ALA A 1 105 ? -41.187 -2.929 29.111 1.00 87.94 105 ALA A C 1
ATOM 879 O O . ALA A 1 105 ? -42.339 -3.255 29.381 1.00 87.94 105 ALA A O 1
ATOM 880 N N . ARG A 1 106 ? -40.751 -1.675 29.321 1.00 82.94 106 ARG A N 1
ATOM 881 C CA . ARG A 1 106 ? -41.619 -0.605 29.856 1.00 82.94 106 ARG A CA 1
ATOM 882 C C . ARG A 1 106 ? -42.829 -0.320 28.957 1.00 82.94 106 ARG A C 1
ATOM 884 O O . ARG A 1 106 ? -43.929 -0.143 29.466 1.00 82.94 106 ARG A O 1
ATOM 891 N N . LYS A 1 107 ? -42.642 -0.319 27.630 1.00 77.19 107 LYS A N 1
ATOM 892 C CA . LYS A 1 107 ? -43.741 -0.137 26.663 1.00 77.19 107 LYS A CA 1
ATOM 893 C C . LYS A 1 107 ? -44.717 -1.319 26.621 1.00 77.19 107 LYS A C 1
ATOM 895 O O . LYS A 1 107 ? -45.890 -1.104 26.344 1.00 77.19 107 LYS A O 1
ATOM 900 N N . GLN A 1 108 ? -44.256 -2.544 26.875 1.00 69.69 108 GLN A N 1
ATOM 901 C CA . GLN A 1 108 ? -45.133 -3.716 26.998 1.00 69.69 108 GLN A CA 1
ATOM 902 C C . GLN A 1 108 ? -45.902 -3.719 28.327 1.00 69.69 108 GLN A C 1
ATOM 904 O O . GLN A 1 108 ? -47.096 -3.990 28.322 1.00 69.69 108 GLN A O 1
ATOM 909 N N . GLY A 1 109 ? -45.266 -3.333 29.440 1.00 59.91 109 GLY A N 1
ATOM 910 C CA . GLY A 1 109 ? -45.928 -3.222 30.746 1.00 59.91 109 GLY A CA 1
ATOM 911 C C . GLY A 1 109 ? -47.038 -2.164 30.794 1.00 59.91 109 GLY A C 1
ATOM 912 O O . GLY A 1 109 ? -48.049 -2.379 31.443 1.00 59.91 109 GLY A O 1
ATOM 913 N N . GLN A 1 110 ? -46.904 -1.059 30.051 1.00 56.53 110 GLN A N 1
ATOM 914 C CA . GLN A 1 110 ? -47.972 -0.054 29.913 1.00 56.53 110 GLN A CA 1
ATOM 915 C C . GLN A 1 110 ? -49.131 -0.491 28.997 1.00 56.53 110 GLN A C 1
ATOM 917 O O . GLN A 1 110 ? -50.188 0.127 29.042 1.00 56.53 110 GLN A O 1
ATOM 922 N N . LYS A 1 111 ? -48.960 -1.535 28.172 1.00 52.28 111 LYS A N 1
ATOM 923 C CA . LYS A 1 111 ? -50.031 -2.095 27.327 1.00 52.28 111 LYS A CA 1
ATOM 924 C C . LYS A 1 111 ? -50.890 -3.150 28.034 1.00 52.28 111 LYS A C 1
ATOM 926 O O . LYS A 1 111 ? -51.880 -3.562 27.448 1.00 52.28 111 LYS A O 1
ATOM 931 N N . ASN A 1 112 ? -50.545 -3.557 29.260 1.00 52.16 112 ASN A N 1
ATOM 932 C CA . ASN A 1 112 ? -51.370 -4.445 30.083 1.00 52.16 112 ASN A CA 1
ATOM 933 C C . ASN A 1 112 ? -52.055 -3.666 31.221 1.00 52.16 112 ASN A C 1
ATOM 935 O O . ASN A 1 112 ? -51.544 -3.631 32.342 1.00 52.16 112 ASN A O 1
ATOM 939 N N . PRO A 1 113 ? -53.232 -3.080 30.960 1.00 50.25 113 PRO A N 1
ATOM 940 C CA . PRO A 1 113 ? -54.257 -2.954 31.977 1.00 50.25 113 PRO A CA 1
ATOM 941 C C . PRO A 1 113 ? -55.555 -3.572 31.449 1.00 50.25 113 PRO A C 1
ATOM 943 O O . PRO A 1 113 ? -56.450 -2.845 31.057 1.00 50.25 113 PRO A O 1
ATOM 946 N N . GLU A 1 114 ? -55.661 -4.900 31.406 1.00 46.09 114 GLU A N 1
ATOM 947 C CA . GLU A 1 114 ? -56.969 -5.562 31.310 1.00 46.09 114 GLU A CA 1
ATOM 948 C C . GLU A 1 114 ? -56.850 -7.032 31.740 1.00 46.09 114 GLU A C 1
ATOM 950 O O . GLU A 1 114 ? -56.458 -7.907 30.977 1.00 46.09 114 GLU A O 1
ATOM 955 N N . SER A 1 115 ? -57.156 -7.273 33.014 1.00 42.06 115 SER A N 1
ATOM 956 C CA . SER A 1 115 ? -57.535 -8.570 33.588 1.00 42.06 115 SER A CA 1
ATOM 957 C C . SER A 1 115 ? -58.499 -8.278 34.747 1.00 42.06 115 SER A C 1
ATOM 959 O O . SER A 1 115 ? -58.288 -7.294 35.457 1.00 42.06 115 SER A O 1
ATOM 961 N N . PRO A 1 116 ? -59.415 -9.188 35.105 1.00 47.81 116 PRO A N 1
ATOM 962 C CA . PRO A 1 116 ? -60.611 -9.643 34.395 1.00 47.81 116 PRO A CA 1
ATOM 963 C C . PRO A 1 116 ? -61.889 -9.144 35.118 1.00 47.81 116 PRO A C 1
ATOM 965 O O . PRO A 1 116 ? -61.947 -9.137 36.350 1.00 47.81 116 PRO A O 1
ATOM 968 N N . SER A 1 117 ? -62.931 -8.731 34.391 1.00 41.16 117 SER A N 1
ATOM 969 C CA . SER A 1 117 ? -64.223 -8.380 35.003 1.00 41.16 117 SER A CA 1
ATOM 970 C C . SER A 1 117 ? -64.881 -9.615 35.644 1.00 41.16 117 SER A C 1
ATOM 972 O O . SER A 1 117 ? -64.914 -10.700 35.068 1.00 41.16 117 SER A O 1
ATOM 974 N N . LYS A 1 118 ? -65.345 -9.438 36.887 1.00 40.12 118 LYS A N 1
ATOM 975 C CA . LYS A 1 118 ? -66.008 -10.430 37.754 1.00 40.12 118 LYS A CA 1
ATOM 976 C C . LYS A 1 118 ? -67.269 -11.043 37.110 1.00 40.12 118 LYS A C 1
ATOM 978 O O . LYS A 1 118 ? -67.920 -10.353 36.331 1.00 40.12 118 LYS A O 1
ATOM 983 N N . PRO A 1 119 ? -67.660 -12.275 37.498 1.00 46.12 119 PRO A N 1
ATOM 984 C CA . PRO A 1 119 ? -68.942 -12.859 37.111 1.00 46.12 119 PRO A CA 1
ATOM 985 C C . PRO A 1 119 ? -70.098 -12.135 37.822 1.00 46.12 119 PRO A C 1
ATOM 987 O O . PRO A 1 119 ? -70.044 -11.906 39.033 1.00 46.12 119 PRO A O 1
ATOM 990 N N . GLU A 1 120 ? -71.122 -11.757 37.059 1.00 38.06 120 GLU A N 1
ATOM 991 C CA . GLU A 1 120 ? -72.391 -11.220 37.558 1.00 38.06 120 GLU A CA 1
ATOM 992 C C . GLU A 1 120 ? -73.192 -12.310 38.298 1.00 38.06 120 GLU A C 1
ATOM 994 O O . GLU A 1 120 ? -73.230 -13.452 37.835 1.00 38.06 120 GLU A O 1
ATOM 999 N N . PRO A 1 121 ? -73.863 -11.998 39.421 1.00 48.22 121 PRO A N 1
ATOM 1000 C CA . PRO A 1 121 ? -74.944 -12.822 39.939 1.00 48.22 121 PRO A CA 1
ATOM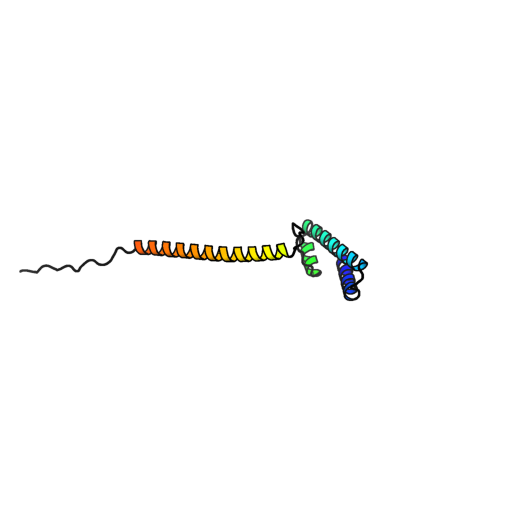 1001 C C . PRO A 1 121 ? -76.276 -12.361 39.324 1.00 48.22 121 PRO A C 1
ATOM 1003 O O . PRO A 1 121 ? -76.709 -11.230 39.548 1.00 48.22 121 PRO A O 1
ATOM 1006 N N . GLU A 1 122 ? -76.930 -13.231 38.551 1.00 46.06 122 GLU A N 1
ATOM 1007 C CA . GLU A 1 122 ? -78.291 -12.990 38.051 1.00 46.06 122 GLU A CA 1
ATOM 1008 C C . GLU A 1 122 ? -79.316 -12.978 39.204 1.00 46.06 122 GLU A C 1
ATOM 1010 O O . GLU A 1 122 ? -79.238 -13.827 40.101 1.00 46.06 122 GLU A O 1
ATOM 1015 N N . PRO A 1 123 ? -80.306 -12.063 39.202 1.00 49.62 123 PRO A N 1
ATOM 1016 C CA . PRO A 1 123 ? -81.402 -12.100 40.153 1.00 49.62 123 PRO A CA 1
ATOM 1017 C C . PRO A 1 123 ? -82.487 -13.104 39.734 1.00 49.62 123 PRO A C 1
ATOM 1019 O O . PRO A 1 123 ? -82.862 -13.238 38.571 1.00 49.62 123 PRO A O 1
ATOM 1022 N N . VAL A 1 124 ? -82.992 -13.777 40.764 1.00 50.59 124 VAL A N 1
ATOM 1023 C CA . VAL A 1 124 ? -84.201 -14.603 40.871 1.00 50.59 124 VAL A CA 1
ATOM 1024 C C . VAL A 1 124 ? -85.337 -14.159 39.936 1.00 50.59 124 VAL A C 1
ATOM 1026 O O . VAL A 1 124 ? -85.781 -13.014 39.980 1.00 50.59 124 VAL A O 1
ATOM 1029 N N . LYS A 1 125 ? -85.857 -15.103 39.138 1.00 48.53 125 LYS A N 1
ATOM 1030 C CA . LYS A 1 125 ? -87.154 -14.983 38.458 1.00 48.53 125 LYS A CA 1
ATOM 1031 C C . LYS A 1 125 ? -88.269 -15.403 39.418 1.00 48.53 125 LYS A C 1
ATOM 1033 O O . LYS A 1 125 ? -88.311 -16.564 39.817 1.00 48.53 125 LYS A O 1
ATOM 1038 N N . GLU A 1 126 ? -89.181 -14.485 39.724 1.00 43.91 126 GLU A N 1
ATOM 1039 C CA . GLU A 1 126 ? -90.482 -14.770 40.338 1.00 43.91 126 GLU A CA 1
ATOM 1040 C C . GLU A 1 126 ? -91.613 -14.386 39.365 1.00 43.91 126 GLU A C 1
ATOM 1042 O O . GLU A 1 126 ? -91.707 -13.241 38.933 1.00 43.91 126 GLU A O 1
ATOM 1047 N N . ASN A 1 127 ? -92.455 -15.386 39.077 1.00 42.22 127 ASN A N 1
ATOM 1048 C CA . ASN A 1 127 ? -93.890 -15.349 38.755 1.00 42.22 127 ASN A CA 1
ATOM 1049 C C . ASN A 1 127 ? -94.399 -14.623 37.491 1.00 42.22 127 ASN A C 1
ATOM 1051 O O . ASN A 1 127 ? -94.565 -13.405 37.478 1.00 42.22 127 ASN A O 1
ATOM 1055 N N . GLN A 1 128 ? -94.842 -15.416 36.502 1.00 44.16 128 GLN A N 1
ATOM 1056 C CA . GLN A 1 128 ? -96.267 -15.715 36.236 1.00 44.16 128 GLN A CA 1
ATOM 1057 C C . GLN A 1 128 ? -96.408 -16.910 35.286 1.00 44.16 128 GLN A C 1
ATOM 1059 O O . GLN A 1 128 ? -95.557 -17.039 34.377 1.00 44.16 128 GLN A O 1
#

Organism: Neovison vison (NCBI:txid452646)

InterPro domains:
  IPR000589 Small ribosomal subunit protein uS15 [PF00312] (2-58)
  IPR000589 Small ribosomal subunit protein uS15 [SM01387] (1-59)
  IPR000589 Small ribosomal subunit protein uS15 [cd00353] (2-57)
  IPR009068 uS15/NS1, RNA-binding domain superfamily [SSF47060] (2-59)
  IPR052137 Universal small ribosomal subunit uS15 [PTHR46685] (1-128)

Sequence (128 aa):
VALTVKIRNYEEHMQKHRKDKTHKRYLLMSIDQRKKMLKTLRKTNYSVFEKTCKELGIEYTLPPLYNRKPHRRLAAKKALCIRVFQETQKLKKQKRALKAKAAAARKQGQKNPESPSKPEPEPVKENQ

pLDDT: mean 87.55, std 17.84, range [38.06, 98.69]

Secondary structure (DSSP, 8-state):
-HHHHHHHHHHHHHHH-TT-HHHHHHHHHHHHHHHHHHHHHHHH-HHHHHHHHHHHT---PPPPS------HHHHHHHHHHHHHHHHHHHHHHHHHHHHHHHHHHHHHHTT-----PPPPPPP-----

Foldseek 3Di:
DVLLVVLVVLVVVCVVVVPDVPSVVVNVVSVVVVLVVLVVCCVPPVVVSVVVCVVSVHDRDDDDPDDDDCDPVNVVVVVVVVVVVVVVVVVVVVVVVVVVVVVVVVVVVVVDDDDDDDDDDDDDDDDD

Radius of gyration: 36.7 Å; chains: 1; bounding box: 121×27×63 Å

=== Feature glossary ===
The record interleaves many kinds of information about one protein. Here is each kind framed as the question it answers.

Q: Are the domains correctly placed relative to each other?
A: Predicted aligned error is AlphaFold's pairwise confidence. Unlike pLDDT (per-residue), PAE is per-residue-pair and captures whether two parts of the structure are correctly placed relative to each other. Units are ångströms of expected positional error.

Q: Which residues are in helices, strands, or loops?
A: Eight-state secondary structure (DSSP): H is the canonical α-helix, G the tighter 3₁₀-helix, I the wider π-helix; E/B are β-structure, T and S are turns and bends, and '-' is everything else. DSSP derives these from the pattern of main-chain N–H···O=C hydrogen bonds, not f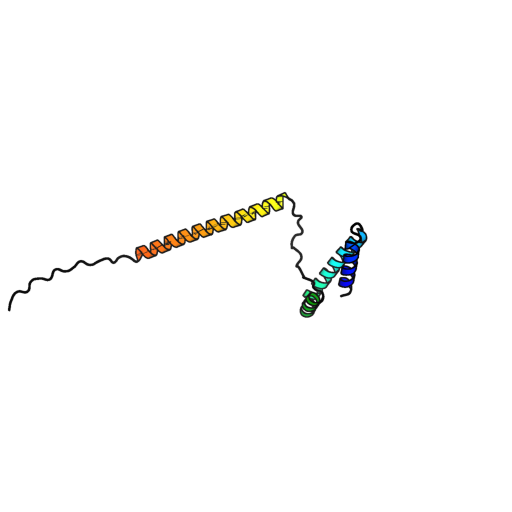rom the sequence.

Q: What if only a Cα trace is available?
A: P-SEA three-state annotation labels each residue as helix, strand, or coil based purely on the geometry of the Cα trace. It serves as a fallback when the full backbone (and thus DSSP) is unavailable.

Q: What are the backbone torsion angles?
A: φ (phi) and ψ (psi) are the two rotatable backbone dihedrals per residue: φ is the C(i-1)–N–Cα–C torsion, ψ is the N–Cα–C–N(i+1) torsion, both in degrees on (−180°, 180°]. α-helical residues cluster near (−60°, −45°); β-strand residues near (−120°, +130°). A Ramachandran plot is simply a scatter of (φ, ψ) for every residue.

Q: What known structures does this most resemble?
A: Structural nearest neighbors (via Foldseek easy-search vs the PDB). Reported per hit: target PDB id, E-value, and alignment TM-score. A TM-score above ~0.5 is the conventional threshold for 'same fold'.

Q: What family and function is it annotated with?
A: Database cross-references. InterPro integrates a dozen domain/family signature databases into unified entries with residue-range hits. GO terms attach function/process/location labels with evidence codes. CATH codes position the fold in a four-level structural taxonomy. Organism is the NCBI-taxonomy species name.

Q: Which residues are buried vs exposed?
A: Solvent accessibility: the surface area of each residue that a 1.4 Å water probe can touch, in Å². When only backbone atoms are present the absolute values are lower than full-atom SASA (side chains contribute most of the area) and are flagged as backbone-only.

Q: What do the diagnostic plots show?
A: Three diagnostic plots accompany the record. The Cα contact map visualizes the tertiary structure as a 2D adjacency matrix (8 Å cutoff, sequence-local contacts suppressed). The Ramachandran plot shows the distribution of backbone (φ, ψ) torsions, with points in the α and β basins reflecting secondary structure content. The PAE plot shows AlphaFold's inter-residue confidence as a color matrix.

Q: What is the amino-acid chain?
A: The amino-acid sequence is the protein's primary structure: the linear order of residues from the N-terminus to the C-terminus, written in one-letter code. Everything else here — the 3D coordinates, the secondary structure, the domain annotations — is ultimately a consequence of this string.

Q: What do the rendered images show?
A: The six renders are orthographic views along the three Cartesian axes in both directions. Representation (cartoon, sticks, or surface) and color scheme (sequence-rainbow or by-chain) vary across proteins so the training set covers all the common visualization conventions.

Q: Where is each backbone atom in 3D?
A: The mmCIF table is the protein's shape written out atom by atom. For each bac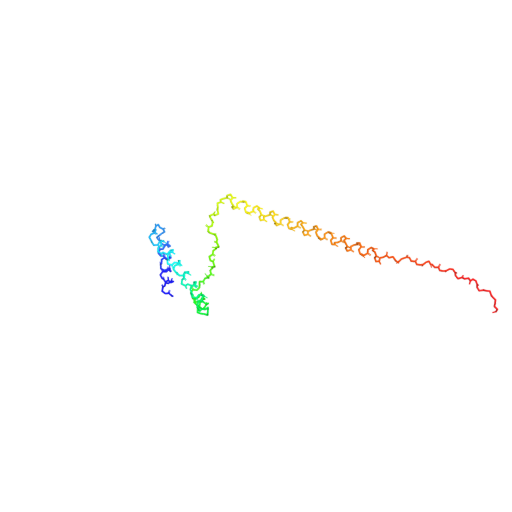kbone N, Cα, C, and carbonyl O, it records an (x, y, z) coordinate triple in Å plus the residue type, chain letter, and residue number.

Q: How mobile is each atom in the crystal?
A: For experimental (PDB) structures, the B-factor (temperature factor) quantifies the positional spread of each atom in the crystal — a combination of thermal vibration and static disorder — in units of Å². High B-factors mark flexible loops or poorly resolved regions; low B-factors mark the rigid, well-ordered core.

Q: How big and how compact is the whole molecule?
A: Three whole-structure scalars: the radius of gyration (RMS distance of Cα from centroid, in Å), the count of Cα–Cα contacts (pairs closer than 8 Å and separated by more than four residues in sequence — i.e. tertiary, not local, contacts), and the bounding-box dimensions. Together they distinguish compact globular folds from extended fibres or disordered chains.

Q: What does the local fold look like, residue by residue?
A: A 3Di character summarizes, for each residue, the relative orientation of the Cα frame of its nearest spatial neighbor. Because it encodes fold topology rather than chemistry, 3Di alignments detect remote structural similarity that sequence alignment misses.

Q: How confident is the AlphaFold model at each residue?
A: For AlphaFold models, the B-factor field carries pLDDT — the model's own estimate of local accuracy on a 0–100 scale. Regions with pLDDT<50 should be treated as essentially unmodeled; they often correspond to intrinsically disordered segments.